Protein AF-A0A3N5ALW3-F1 (afdb_monomer_lite)

pLDDT: mean 81.04, std 18.36, range [31.98, 97.62]

Sequence (155 aa):
MLFDLDLAALKPEDWKKIADADYLKAGGACAEADAFAARNDATAQCEAAPPRFTVKVQSNRTVGDSVIPGTNSMHGTATATALVESRCHLGEVASPSPTPTASVGGGTPEPMPTATAASPVTFTCDKGGPIKFDPMKPGSLRELGRKLFSVRLVG

Secondary structure (DSSP, 8-state):
------GGG--HHHHHHHHTTTT--GGGHHHHHHHHHHTTTEEEEEEEETTEEEEEEEEEEE--TTTSTT-TT-EEEEEEEEEEEE-EEEEEEPP-PPP---------PPPP--------EEEEESSSS-EEE-TTS---HHHHHHHHEEEEEE-

Structure (mmCIF, N/CA/C/O backbone):
data_AF-A0A3N5ALW3-F1
#
_entry.id   AF-A0A3N5ALW3-F1
#
loop_
_atom_site.group_PDB
_atom_site.id
_atom_site.type_symbol
_atom_site.label_atom_id
_atom_site.label_alt_id
_atom_site.label_comp_id
_atom_site.label_asym_id
_atom_site.label_entity_id
_atom_site.label_seq_id
_atom_site.pdbx_PDB_ins_code
_atom_site.Cartn_x
_atom_site.Cartn_y
_atom_site.Cartn_z
_atom_site.occupancy
_atom_site.B_iso_or_equiv
_atom_site.auth_seq_id
_atom_site.auth_comp_id
_atom_site.auth_asym_id
_atom_site.auth_atom_id
_atom_site.pdbx_PDB_model_num
ATOM 1 N N . MET A 1 1 ? 3.323 -15.568 3.165 1.00 31.98 1 MET A N 1
ATOM 2 C CA . MET A 1 1 ? 4.149 -16.302 2.179 1.00 31.98 1 MET A CA 1
ATOM 3 C C . MET A 1 1 ? 3.865 -15.704 0.808 1.00 31.98 1 MET A C 1
ATOM 5 O O . MET A 1 1 ? 2.726 -15.762 0.366 1.00 31.98 1 MET A O 1
ATOM 9 N N . LEU A 1 2 ? 4.840 -15.019 0.203 1.00 43.66 2 LEU A N 1
ATOM 10 C CA . LEU A 1 2 ? 4.746 -14.501 -1.168 1.00 43.66 2 LEU A CA 1
ATOM 11 C C . LEU A 1 2 ? 4.821 -15.705 -2.113 1.00 43.66 2 LEU A C 1
ATOM 13 O O . LEU A 1 2 ? 5.905 -16.230 -2.337 1.00 43.66 2 LEU A O 1
ATOM 17 N N . PHE A 1 3 ? 3.667 -16.194 -2.563 1.00 48.84 3 PHE A N 1
ATOM 18 C CA . PHE A 1 3 ? 3.579 -17.307 -3.503 1.00 48.84 3 PHE A CA 1
ATOM 19 C C . PHE A 1 3 ? 4.280 -16.968 -4.825 1.00 48.84 3 PHE A C 1
ATOM 21 O O . PHE A 1 3 ? 3.959 -15.950 -5.442 1.00 48.84 3 PHE A O 1
ATOM 28 N N . ASP A 1 4 ? 5.209 -17.848 -5.207 1.00 54.81 4 ASP A N 1
ATOM 29 C CA . ASP A 1 4 ? 5.551 -18.260 -6.575 1.00 54.81 4 ASP A CA 1
ATOM 30 C C . ASP A 1 4 ? 5.549 -17.176 -7.654 1.00 54.81 4 ASP A C 1
ATOM 32 O O . ASP A 1 4 ? 4.919 -17.307 -8.704 1.00 54.81 4 ASP A O 1
ATOM 36 N N . LEU A 1 5 ? 6.284 -16.090 -7.426 1.00 69.75 5 LEU A N 1
ATOM 37 C CA . LEU A 1 5 ? 6.742 -15.294 -8.553 1.00 69.75 5 LEU A CA 1
ATOM 38 C C . LEU A 1 5 ? 8.072 -15.880 -9.017 1.00 69.75 5 LEU A C 1
ATOM 40 O O . LEU A 1 5 ? 9.112 -15.605 -8.420 1.00 69.75 5 LEU A O 1
ATOM 44 N N . ASP A 1 6 ? 8.027 -16.706 -10.062 1.00 81.06 6 ASP A N 1
ATOM 45 C CA . ASP A 1 6 ? 9.237 -17.124 -10.761 1.00 81.06 6 ASP A CA 1
ATOM 46 C C . ASP A 1 6 ? 9.791 -15.923 -11.532 1.00 81.06 6 ASP A C 1
ATOM 48 O O . ASP A 1 6 ? 9.432 -15.660 -12.679 1.00 81.06 6 ASP A O 1
ATOM 52 N N . LEU A 1 7 ? 10.652 -15.163 -10.853 1.00 84.12 7 LEU A N 1
ATOM 53 C CA . LEU A 1 7 ? 11.301 -13.972 -11.395 1.00 84.12 7 LEU A CA 1
ATOM 54 C C . LEU A 1 7 ? 12.067 -14.288 -12.679 1.00 84.12 7 LEU A C 1
ATOM 56 O O . LEU A 1 7 ? 12.157 -13.431 -13.555 1.00 84.12 7 LEU A O 1
ATOM 60 N N . ALA A 1 8 ? 12.599 -15.507 -12.802 1.00 83.81 8 ALA A N 1
ATOM 61 C CA . ALA A 1 8 ? 13.347 -15.915 -13.977 1.00 83.81 8 ALA A CA 1
ATOM 62 C C . ALA A 1 8 ? 12.436 -16.172 -15.192 1.00 83.81 8 ALA A C 1
ATOM 64 O O . ALA A 1 8 ? 12.876 -16.020 -16.330 1.00 83.81 8 ALA A O 1
ATOM 65 N N . ALA A 1 9 ? 11.164 -16.503 -14.970 1.00 85.19 9 ALA A N 1
ATOM 66 C CA . ALA A 1 9 ? 10.182 -16.709 -16.033 1.00 85.19 9 ALA A CA 1
ATOM 67 C C . ALA A 1 9 ? 9.413 -15.436 -16.434 1.00 85.19 9 ALA A C 1
ATOM 69 O O . ALA A 1 9 ? 8.626 -15.473 -17.384 1.00 85.19 9 ALA A O 1
ATOM 70 N N . LEU A 1 10 ? 9.612 -14.313 -15.733 1.00 85.50 10 LEU A N 1
ATOM 71 C CA . LEU A 1 10 ? 8.892 -13.070 -16.015 1.00 85.50 10 LEU A CA 1
ATOM 72 C C . LEU A 1 10 ? 9.289 -12.461 -17.361 1.00 85.50 10 LEU A C 1
ATOM 74 O O . LEU A 1 10 ? 10.469 -12.241 -17.650 1.00 85.50 10 LEU A O 1
ATOM 78 N N . LYS A 1 11 ? 8.274 -12.108 -18.154 1.00 85.88 11 LYS A N 1
ATOM 79 C CA . LYS A 1 11 ? 8.441 -11.405 -19.430 1.00 85.88 11 LYS A CA 1
ATOM 80 C C . LYS A 1 11 ? 8.611 -9.900 -19.209 1.00 85.88 11 LYS A C 1
ATOM 82 O O . LYS A 1 11 ? 8.230 -9.392 -18.150 1.00 85.88 11 LYS A O 1
ATOM 87 N N . PRO A 1 12 ? 9.126 -9.147 -20.200 1.00 85.81 12 PRO A N 1
ATOM 88 C CA . PRO A 1 12 ? 9.203 -7.686 -20.124 1.00 85.81 12 PRO A CA 1
ATOM 89 C C . PRO A 1 12 ? 7.875 -7.027 -19.717 1.00 85.81 12 PRO A C 1
ATOM 91 O O . PRO A 1 12 ? 7.866 -6.113 -18.894 1.00 85.81 12 PRO A O 1
ATOM 94 N N . GLU A 1 13 ? 6.742 -7.524 -20.221 1.00 85.88 13 GLU A N 1
ATOM 95 C CA . GLU A 1 13 ? 5.420 -7.005 -19.842 1.00 85.88 13 GLU A CA 1
ATOM 96 C C . GLU A 1 13 ? 5.096 -7.201 -18.351 1.00 85.88 13 GLU A C 1
ATOM 98 O O . GLU A 1 13 ? 4.440 -6.355 -17.742 1.00 85.88 13 GLU A O 1
ATOM 103 N N . ASP A 1 14 ? 5.556 -8.294 -17.744 1.00 87.56 14 ASP A N 1
ATOM 104 C CA . ASP A 1 14 ? 5.329 -8.564 -16.324 1.00 87.56 14 ASP A CA 1
ATOM 105 C C . ASP A 1 14 ? 6.221 -7.680 -15.450 1.00 87.56 14 ASP A C 1
ATOM 107 O O . ASP A 1 14 ? 5.760 -7.124 -14.452 1.00 87.56 14 ASP A O 1
ATOM 111 N N . TRP A 1 15 ? 7.468 -7.451 -15.874 1.00 88.38 15 TRP A N 1
ATOM 112 C CA . TRP A 1 15 ? 8.357 -6.476 -15.240 1.00 88.38 15 TRP A CA 1
ATOM 113 C C . TRP A 1 15 ? 7.790 -5.060 -15.274 1.00 88.38 15 TRP A C 1
ATOM 115 O O . TRP A 1 15 ? 7.915 -4.325 -14.291 1.00 88.38 15 TRP A O 1
ATOM 125 N N . LYS A 1 16 ? 7.123 -4.693 -16.373 1.00 89.00 16 LYS A N 1
ATOM 126 C CA . LYS A 1 16 ? 6.427 -3.412 -16.485 1.00 89.00 16 LYS A CA 1
ATOM 127 C C . LYS A 1 16 ? 5.291 -3.305 -15.467 1.00 89.00 16 LYS A C 1
ATOM 129 O O . LYS A 1 16 ? 5.264 -2.337 -14.717 1.00 89.00 16 LYS A O 1
ATOM 134 N N . LYS A 1 17 ? 4.426 -4.320 -15.368 1.00 88.31 17 LYS A N 1
ATOM 135 C CA . LYS A 1 17 ? 3.342 -4.351 -14.363 1.00 88.31 17 LYS A CA 1
ATOM 136 C C . LYS A 1 17 ? 3.869 -4.264 -12.932 1.00 88.31 17 LYS A C 1
ATOM 138 O O . LYS A 1 17 ? 3.230 -3.663 -12.076 1.00 88.31 17 LYS A O 1
ATOM 143 N N . ILE A 1 18 ? 5.026 -4.865 -12.652 1.00 87.88 18 ILE A N 1
ATOM 144 C CA . ILE A 1 18 ? 5.672 -4.729 -11.343 1.00 87.88 18 ILE A CA 1
ATOM 145 C C . ILE A 1 18 ? 6.103 -3.280 -11.126 1.00 87.88 18 ILE A C 1
ATOM 147 O O . ILE A 1 18 ? 5.738 -2.709 -10.105 1.00 87.88 18 ILE A O 1
ATOM 151 N N . ALA A 1 19 ? 6.836 -2.675 -12.065 1.00 90.00 19 ALA A N 1
ATOM 152 C CA . ALA A 1 19 ? 7.291 -1.288 -11.942 1.00 90.00 19 ALA A CA 1
ATOM 153 C C . ALA A 1 19 ? 6.123 -0.307 -11.732 1.00 90.00 19 ALA A C 1
ATOM 155 O O . ALA A 1 19 ? 6.204 0.565 -10.868 1.00 90.00 19 ALA A O 1
ATOM 156 N N . ASP A 1 20 ? 5.018 -0.526 -12.447 1.00 87.69 20 ASP A N 1
ATOM 157 C CA . ASP A 1 20 ? 3.812 0.306 -12.405 1.00 87.69 20 ASP A CA 1
ATOM 158 C C . ASP A 1 20 ? 2.912 0.014 -11.178 1.00 87.69 20 ASP A C 1
ATOM 160 O O . ASP A 1 20 ? 1.866 0.631 -11.013 1.00 87.69 20 ASP A O 1
ATOM 164 N N . ALA A 1 21 ? 3.324 -0.894 -10.281 1.00 84.56 21 ALA A N 1
ATOM 165 C CA . ALA A 1 21 ? 2.575 -1.341 -9.098 1.00 84.56 21 ALA A CA 1
ATOM 166 C C . ALA A 1 21 ? 1.256 -2.100 -9.384 1.00 84.56 21 ALA A C 1
ATOM 168 O O . ALA A 1 21 ? 0.522 -2.440 -8.452 1.00 84.56 21 ALA A O 1
ATOM 169 N N . ASP A 1 22 ? 1.002 -2.482 -10.635 1.00 82.94 22 ASP A N 1
ATOM 170 C CA . ASP A 1 22 ? -0.184 -3.238 -11.074 1.00 82.94 22 ASP A CA 1
ATOM 171 C C . ASP A 1 22 ? -0.205 -4.695 -10.576 1.00 82.94 22 ASP A C 1
ATOM 173 O O . ASP A 1 22 ? -1.212 -5.396 -10.685 1.00 82.94 22 ASP A O 1
ATOM 177 N N . TYR A 1 23 ? 0.904 -5.177 -10.009 1.00 77.44 23 TYR A N 1
ATOM 178 C CA . TYR A 1 23 ? 0.999 -6.514 -9.414 1.00 77.44 23 TYR A CA 1
ATOM 179 C C . TYR A 1 23 ? 0.648 -6.553 -7.916 1.00 77.44 23 TYR A C 1
ATOM 181 O O . TYR A 1 23 ? 0.704 -7.619 -7.292 1.00 77.44 23 TYR A O 1
ATOM 189 N N . LEU A 1 24 ? 0.307 -5.412 -7.303 1.00 75.62 24 LEU A N 1
ATOM 190 C CA . LEU A 1 24 ? -0.064 -5.362 -5.889 1.00 75.62 24 LEU A CA 1
ATOM 191 C C . LEU A 1 24 ? -1.358 -6.147 -5.648 1.00 75.62 24 LEU A C 1
ATOM 193 O O . LEU A 1 24 ? -2.442 -5.767 -6.081 1.00 75.62 24 LEU A O 1
ATOM 197 N N . LYS A 1 25 ? -1.244 -7.248 -4.906 1.00 73.62 25 LYS A N 1
ATOM 198 C CA . LYS A 1 25 ? -2.387 -8.068 -4.497 1.00 73.62 25 LYS A CA 1
ATOM 199 C C . LYS A 1 25 ? -2.807 -7.717 -3.075 1.00 73.62 25 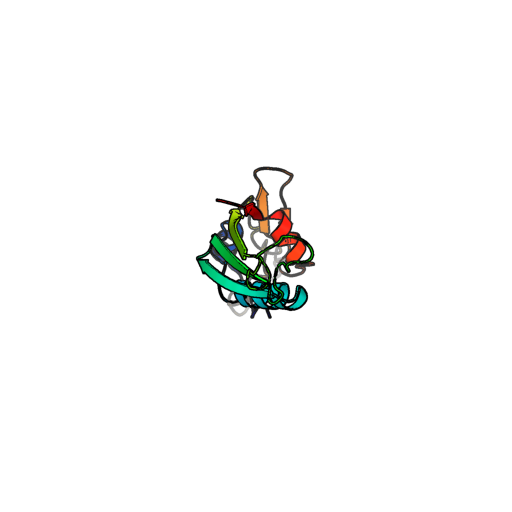LYS A C 1
ATOM 201 O O . LYS A 1 25 ? -1.970 -7.539 -2.194 1.00 73.62 25 LYS A O 1
ATOM 206 N N . ALA A 1 26 ? -4.115 -7.725 -2.834 1.00 69.38 26 ALA A N 1
ATOM 207 C CA . ALA A 1 26 ? -4.695 -7.499 -1.511 1.00 69.38 26 ALA A CA 1
ATOM 208 C C . ALA A 1 26 ? -4.296 -8.570 -0.469 1.00 69.38 26 ALA A C 1
ATOM 210 O O . ALA A 1 26 ? -4.223 -8.281 0.723 1.00 69.38 26 ALA A O 1
ATOM 211 N N . GLY A 1 27 ? -4.013 -9.802 -0.913 1.00 69.62 27 GLY A N 1
ATOM 212 C CA . GLY A 1 27 ? -4.093 -11.003 -0.072 1.00 69.62 27 GLY A CA 1
ATOM 213 C C . GLY A 1 27 ? -3.152 -11.092 1.137 1.00 69.62 27 GLY A C 1
ATOM 214 O O . GLY A 1 27 ? -3.461 -11.828 2.066 1.00 69.62 27 GLY A O 1
ATOM 215 N N . GLY A 1 28 ? -2.026 -10.370 1.160 1.00 81.38 28 GLY A N 1
ATOM 216 C CA . GLY A 1 28 ? -1.092 -10.388 2.298 1.00 81.38 28 GLY A CA 1
ATOM 217 C C . GLY A 1 28 ? -1.192 -9.180 3.231 1.00 81.38 28 GLY A C 1
ATOM 218 O O . GLY A 1 28 ? -0.818 -9.272 4.395 1.00 81.38 28 GLY A O 1
ATOM 219 N N . ALA A 1 29 ? -1.689 -8.044 2.737 1.00 87.38 29 ALA A N 1
ATOM 220 C CA . ALA A 1 29 ? -1.577 -6.771 3.446 1.00 87.38 29 ALA A CA 1
ATOM 221 C C . ALA A 1 29 ? -2.434 -6.733 4.720 1.00 87.38 29 ALA A C 1
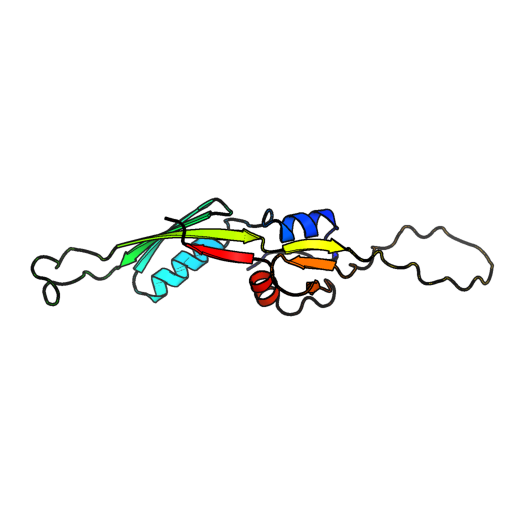ATOM 223 O O . ALA A 1 29 ? -1.963 -6.293 5.766 1.00 87.38 29 ALA A O 1
ATOM 224 N N . CYS A 1 30 ? -3.668 -7.238 4.648 1.00 92.31 30 CYS A N 1
ATOM 225 C CA . CYS A 1 30 ? -4.575 -7.214 5.793 1.00 92.31 30 CYS A CA 1
ATOM 226 C C . CYS A 1 30 ? -4.156 -8.171 6.909 1.00 92.31 30 CYS A C 1
ATOM 228 O O . CYS A 1 30 ? -4.168 -7.777 8.067 1.00 92.31 30 CYS A O 1
ATOM 230 N N . ALA A 1 31 ? -3.666 -9.366 6.570 1.00 92.38 31 ALA A N 1
ATOM 231 C CA . ALA A 1 31 ? -3.145 -10.293 7.573 1.00 92.38 31 ALA A CA 1
ATOM 232 C C . ALA A 1 31 ? -1.952 -9.697 8.347 1.00 92.38 31 ALA A C 1
ATOM 234 O O . ALA A 1 31 ? -1.849 -9.865 9.560 1.00 92.38 31 ALA A O 1
ATOM 235 N N . GLU A 1 32 ? -1.066 -8.961 7.666 1.00 92.44 32 GLU A N 1
ATOM 236 C CA . GLU A 1 32 ? 0.039 -8.255 8.326 1.00 92.44 32 GLU A CA 1
ATOM 237 C C . GLU A 1 32 ? -0.449 -7.083 9.191 1.00 92.44 32 GLU A C 1
ATOM 239 O O . GLU A 1 32 ? 0.108 -6.845 10.266 1.00 92.44 32 GLU A O 1
ATOM 244 N N . ALA A 1 33 ? -1.497 -6.368 8.764 1.00 94.25 33 ALA A N 1
ATOM 245 C CA . ALA A 1 33 ? -2.124 -5.317 9.567 1.00 94.25 33 ALA A CA 1
ATOM 246 C C . ALA A 1 33 ? -2.743 -5.887 10.854 1.00 94.25 33 ALA A C 1
ATOM 248 O O . ALA A 1 33 ? -2.504 -5.344 11.935 1.00 94.25 33 ALA A O 1
ATOM 249 N N . ASP A 1 34 ? -3.449 -7.013 10.753 1.00 94.81 34 ASP A N 1
ATOM 250 C CA . ASP A 1 34 ? -4.037 -7.719 11.894 1.00 94.81 34 ASP A CA 1
ATOM 251 C C . ASP A 1 34 ? -2.952 -8.214 12.857 1.00 94.81 34 ASP A C 1
ATOM 253 O O . ASP A 1 34 ? -3.010 -7.951 14.060 1.00 94.81 34 ASP A O 1
ATOM 257 N N . ALA A 1 35 ? -1.902 -8.856 12.332 1.00 96.19 35 ALA A N 1
ATOM 258 C CA . ALA A 1 35 ? -0.769 -9.313 13.133 1.00 96.19 35 ALA A CA 1
ATOM 259 C C . ALA A 1 35 ? -0.040 -8.145 13.819 1.00 96.19 35 ALA A C 1
ATOM 261 O O . ALA A 1 35 ? 0.403 -8.261 14.966 1.00 96.19 35 ALA A O 1
ATOM 262 N N . PHE A 1 36 ? 0.092 -7.001 13.140 1.00 95.81 36 PHE A N 1
ATOM 263 C CA . PHE A 1 36 ? 0.680 -5.804 13.729 1.00 95.81 36 PHE A CA 1
ATOM 264 C C . PHE A 1 36 ? -0.210 -5.204 14.825 1.00 95.81 36 PHE A C 1
ATOM 266 O O . PHE A 1 36 ? 0.316 -4.856 15.883 1.00 95.81 36 PHE A O 1
ATOM 273 N N . ALA A 1 37 ? -1.527 -5.125 14.627 1.00 97.12 37 ALA A N 1
ATOM 274 C CA . ALA A 1 37 ? -2.459 -4.640 15.646 1.00 97.12 37 ALA A CA 1
ATOM 275 C C . ALA A 1 37 ? -2.475 -5.545 16.886 1.00 97.12 37 ALA A C 1
ATOM 277 O O . ALA A 1 37 ? -2.365 -5.043 18.005 1.00 97.12 37 ALA A O 1
ATOM 278 N N . ALA A 1 38 ? -2.475 -6.867 16.696 1.00 97.06 38 ALA A N 1
ATOM 279 C CA . ALA A 1 38 ? -2.434 -7.832 17.793 1.00 97.06 38 ALA A CA 1
ATOM 280 C C . ALA A 1 38 ? -1.196 -7.649 18.692 1.00 97.06 38 ALA A C 1
ATOM 282 O O . ALA A 1 38 ? -1.307 -7.687 19.917 1.00 97.06 38 ALA A O 1
ATOM 283 N N . ARG A 1 39 ? -0.021 -7.356 18.109 1.00 97.56 39 ARG A N 1
ATOM 284 C CA . ARG A 1 39 ? 1.205 -7.041 18.878 1.00 97.56 39 ARG A CA 1
ATOM 285 C C . ARG A 1 39 ? 1.090 -5.778 19.738 1.00 97.56 39 ARG A C 1
ATOM 287 O O . ARG A 1 39 ? 1.889 -5.606 20.653 1.00 97.56 39 ARG A O 1
ATOM 294 N N . ASN A 1 40 ? 0.129 -4.908 19.444 1.00 96.25 40 ASN A N 1
ATOM 295 C CA . ASN A 1 40 ? -0.124 -3.663 20.166 1.00 96.25 40 ASN A CA 1
ATOM 296 C C . ASN A 1 40 ? -1.367 -3.746 21.070 1.00 96.25 40 ASN A C 1
ATOM 298 O O . ASN A 1 40 ? -1.853 -2.708 21.515 1.00 96.25 40 ASN A O 1
ATOM 302 N N . ASP A 1 41 ? -1.875 -4.954 21.350 1.00 96.50 41 ASP A N 1
ATOM 303 C CA . ASP A 1 41 ? -3.112 -5.163 22.114 1.00 96.50 41 ASP A CA 1
ATOM 304 C C . ASP A 1 41 ? -4.295 -4.373 21.523 1.00 96.50 41 ASP A C 1
ATOM 306 O O . ASP A 1 41 ? -5.019 -3.628 22.190 1.00 96.50 41 ASP A O 1
ATOM 310 N N . ALA A 1 42 ? -4.438 -4.501 20.208 1.00 97.62 42 ALA A N 1
ATOM 311 C CA . ALA A 1 42 ? -5.454 -3.844 19.414 1.00 97.62 42 ALA A CA 1
ATOM 312 C C . ALA A 1 42 ? -6.034 -4.811 18.378 1.00 97.62 42 ALA A C 1
ATOM 314 O O . ALA A 1 42 ? -5.436 -5.837 18.046 1.00 97.62 42 ALA A O 1
ATOM 315 N N . THR A 1 43 ? -7.189 -4.442 17.837 1.00 97.50 43 THR A N 1
ATOM 316 C CA . THR A 1 43 ? -7.828 -5.119 16.707 1.00 97.50 43 THR A CA 1
ATOM 317 C C . THR A 1 43 ? -7.805 -4.195 15.492 1.00 97.50 43 THR A C 1
ATOM 319 O O . THR A 1 43 ? -7.990 -2.982 15.634 1.00 97.50 43 THR A O 1
ATOM 322 N N . ALA A 1 44 ? -7.576 -4.751 14.301 1.00 96.94 44 ALA A N 1
ATOM 323 C CA . ALA A 1 44 ? -7.631 -4.015 13.045 1.00 96.94 44 ALA A CA 1
ATOM 324 C C . ALA A 1 44 ? -8.827 -4.445 12.189 1.00 96.94 44 ALA A C 1
ATOM 326 O O . ALA A 1 44 ? -9.278 -5.586 12.219 1.00 96.94 44 ALA A O 1
ATOM 327 N N . GLN A 1 45 ? -9.339 -3.489 11.424 1.00 96.00 45 GLN A N 1
ATOM 328 C CA . GLN A 1 45 ? -10.166 -3.706 10.248 1.00 96.00 45 GLN A CA 1
ATOM 329 C C . GLN A 1 45 ? -9.368 -3.180 9.063 1.00 96.00 45 GLN A C 1
ATOM 331 O O . GLN A 1 45 ? -8.903 -2.036 9.088 1.00 96.00 45 GLN A O 1
ATOM 336 N N . CYS A 1 46 ? -9.187 -4.014 8.047 1.00 95.12 46 CYS A N 1
ATOM 337 C CA . CYS A 1 46 ? -8.393 -3.677 6.879 1.00 95.12 46 CYS A CA 1
ATOM 338 C C . CYS A 1 46 ? -9.229 -3.773 5.609 1.00 95.12 46 CYS A C 1
ATOM 340 O O . CYS A 1 46 ? -9.886 -4.780 5.349 1.00 95.12 46 CYS A O 1
ATOM 342 N N . GLU A 1 47 ? -9.145 -2.722 4.804 1.00 94.19 47 GLU A N 1
ATOM 343 C CA . GLU A 1 47 ? -9.654 -2.673 3.446 1.00 94.19 47 GLU A CA 1
ATOM 344 C C . GLU A 1 47 ? -8.465 -2.520 2.495 1.00 94.19 47 GLU A C 1
ATOM 346 O O . GLU A 1 47 ? -7.772 -1.499 2.477 1.00 94.19 47 GLU A O 1
ATOM 351 N N . ALA A 1 48 ? -8.203 -3.565 1.714 1.00 92.12 48 ALA A N 1
ATOM 352 C CA . ALA A 1 48 ? -7.164 -3.566 0.698 1.00 92.12 48 ALA A CA 1
ATOM 353 C C . ALA A 1 48 ? -7.797 -3.363 -0.682 1.00 92.12 48 ALA A C 1
ATOM 355 O O . ALA A 1 48 ? -8.360 -4.294 -1.258 1.00 92.12 48 ALA A O 1
ATOM 356 N N . ALA A 1 49 ? -7.644 -2.156 -1.221 1.00 91.12 49 ALA A N 1
ATOM 357 C CA . ALA A 1 49 ? -8.063 -1.770 -2.563 1.00 91.12 49 ALA A CA 1
ATOM 358 C C . ALA A 1 49 ? -6.849 -1.196 -3.318 1.00 91.12 49 ALA A C 1
ATOM 360 O O . ALA A 1 49 ? -6.733 0.028 -3.448 1.00 91.12 49 ALA A O 1
ATOM 361 N N . PRO A 1 50 ? -5.896 -2.052 -3.756 1.00 88.94 50 PRO A N 1
ATOM 362 C CA . PRO A 1 50 ? -4.643 -1.603 -4.349 1.00 88.94 50 PRO A CA 1
ATOM 363 C C . PRO A 1 50 ? -4.849 -0.528 -5.432 1.00 88.94 50 PRO A C 1
ATOM 365 O O . PRO A 1 50 ? -5.760 -0.661 -6.249 1.00 88.94 50 PRO A O 1
ATOM 368 N N . PRO A 1 51 ? -4.027 0.538 -5.440 1.00 91.38 51 PRO A N 1
ATOM 369 C CA . PRO A 1 51 ? -2.834 0.738 -4.609 1.00 91.38 51 PRO A CA 1
ATOM 370 C C . PRO A 1 51 ? -3.104 1.351 -3.218 1.00 91.38 51 PRO A C 1
ATOM 372 O O . PRO A 1 51 ? -2.161 1.769 -2.538 1.00 91.38 51 PRO A O 1
ATOM 375 N N . ARG A 1 52 ? -4.370 1.439 -2.785 1.00 93.12 52 ARG A N 1
ATOM 376 C CA . ARG A 1 52 ? -4.774 1.995 -1.487 1.00 93.12 52 ARG A CA 1
ATOM 377 C C . ARG A 1 52 ? -5.044 0.900 -0.459 1.00 93.12 52 ARG A C 1
ATOM 379 O O . ARG A 1 52 ? -5.655 -0.125 -0.748 1.00 93.12 52 ARG A O 1
ATOM 386 N N . PHE A 1 53 ? -4.611 1.148 0.767 1.00 93.88 53 PHE A N 1
ATOM 387 C CA . PHE A 1 53 ? -4.818 0.244 1.890 1.00 93.88 53 PHE A CA 1
ATOM 388 C C . PHE A 1 53 ? -5.272 1.061 3.088 1.00 93.88 53 PHE A C 1
ATOM 390 O O . PHE A 1 53 ? -4.505 1.875 3.608 1.00 93.88 53 PHE A O 1
ATOM 397 N N . THR A 1 54 ? -6.515 0.868 3.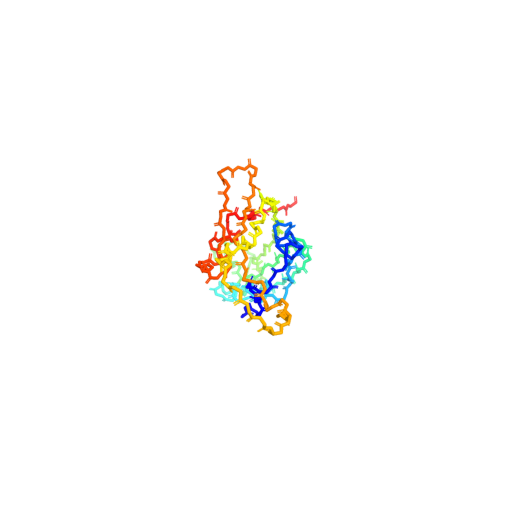506 1.00 95.81 54 THR A N 1
ATOM 398 C CA . THR A 1 54 ? -7.099 1.570 4.645 1.00 95.81 54 THR A CA 1
ATOM 399 C C . THR A 1 54 ? -7.140 0.633 5.835 1.00 95.81 54 THR A C 1
ATOM 401 O O . THR A 1 54 ? -7.671 -0.472 5.754 1.00 95.81 54 THR A O 1
ATOM 404 N N . VAL A 1 55 ? -6.568 1.075 6.951 1.00 96.50 55 VAL A N 1
ATOM 405 C CA . VAL A 1 55 ? -6.585 0.331 8.208 1.00 96.50 55 VAL A CA 1
ATOM 406 C C . VAL A 1 55 ? -7.236 1.195 9.270 1.00 96.50 55 VAL A C 1
ATOM 408 O O . VAL A 1 55 ? -6.812 2.327 9.518 1.00 96.50 55 VAL A O 1
ATOM 411 N N . LYS A 1 56 ? -8.254 0.636 9.917 1.00 97.31 56 LYS A N 1
ATOM 412 C CA . LYS A 1 56 ? -8.845 1.166 11.139 1.00 97.31 56 LYS A CA 1
ATOM 413 C C . LYS A 1 56 ? -8.412 0.284 12.299 1.00 97.31 56 LYS A C 1
ATOM 415 O O . LYS A 1 56 ? -8.643 -0.918 12.279 1.00 97.31 56 LYS A O 1
ATOM 420 N N . VAL A 1 57 ? -7.790 0.880 13.306 1.00 97.25 57 VAL A N 1
ATOM 421 C CA . VAL A 1 57 ? -7.318 0.190 14.509 1.00 97.25 57 VAL A CA 1
ATOM 422 C C . VAL A 1 57 ? -8.141 0.646 15.704 1.00 97.25 57 VAL A C 1
ATOM 424 O O . VAL A 1 57 ? -8.461 1.832 15.819 1.00 97.25 57 VAL A O 1
ATOM 427 N N . GLN A 1 58 ? -8.451 -0.287 16.599 1.00 97.44 58 GLN A N 1
ATOM 428 C CA . GLN A 1 58 ? -9.073 -0.024 17.889 1.00 97.44 58 GLN A CA 1
ATOM 429 C C . GLN A 1 58 ? -8.281 -0.713 19.002 1.00 97.44 58 GLN A C 1
ATOM 431 O O . GLN A 1 58 ? -8.002 -1.907 18.906 1.00 97.44 58 GLN A O 1
ATOM 436 N N . SER A 1 59 ? -7.928 0.021 20.060 1.00 96.81 59 SER A N 1
ATOM 437 C CA . SER A 1 59 ? -7.263 -0.563 21.230 1.00 96.81 59 SER A CA 1
ATOM 438 C C . SER A 1 59 ? -8.204 -1.510 21.974 1.00 96.81 59 SER A C 1
ATOM 440 O O . SER A 1 59 ? -9.373 -1.186 22.186 1.00 96.81 59 SER A O 1
ATOM 442 N N . ASN A 1 60 ? -7.700 -2.654 22.436 1.00 94.56 60 ASN A N 1
ATOM 443 C CA . ASN A 1 60 ? -8.490 -3.565 23.270 1.00 94.56 60 ASN A CA 1
ATOM 444 C C . ASN A 1 60 ? -8.625 -3.029 24.700 1.00 94.56 60 ASN A C 1
ATOM 446 O O . ASN A 1 60 ? -9.637 -3.251 25.356 1.00 94.56 60 ASN A O 1
ATOM 450 N N . ARG A 1 61 ? -7.629 -2.271 25.171 1.00 91.06 61 ARG A N 1
ATOM 451 C CA . ARG A 1 61 ? -7.704 -1.518 26.427 1.00 91.06 61 ARG A CA 1
ATOM 452 C C . ARG A 1 61 ? -8.461 -0.206 26.259 1.00 91.06 61 ARG A C 1
ATOM 454 O O . ARG A 1 61 ? -8.415 0.426 25.200 1.00 91.06 61 ARG A O 1
ATOM 461 N N . THR A 1 62 ? -9.130 0.200 27.331 1.00 90.75 62 THR A N 1
ATOM 462 C CA . THR A 1 62 ? -9.792 1.499 27.451 1.00 90.75 62 THR A CA 1
ATOM 463 C C . THR A 1 62 ? -8.767 2.593 27.737 1.00 90.75 62 THR A C 1
ATOM 465 O O . THR A 1 62 ? -7.713 2.318 28.309 1.00 90.75 62 THR A O 1
ATOM 468 N N . VAL A 1 63 ? -9.089 3.840 27.395 1.00 87.06 63 VAL A N 1
ATOM 469 C CA . VAL A 1 63 ? -8.262 5.016 27.721 1.00 87.06 63 VAL A CA 1
ATOM 470 C C . VAL A 1 63 ? -8.088 5.151 29.242 1.00 87.06 63 VAL A C 1
ATOM 472 O O . VAL A 1 63 ? -6.983 5.419 29.709 1.00 87.06 63 VAL A O 1
ATOM 475 N N . GLY A 1 64 ? -9.152 4.851 29.997 1.00 81.06 64 GLY A N 1
ATOM 476 C CA . GLY A 1 64 ? -9.146 4.739 31.457 1.00 81.06 64 GLY A CA 1
ATOM 477 C C . GLY A 1 64 ? -9.356 6.070 32.187 1.00 81.06 64 GLY A C 1
ATOM 478 O O . GLY A 1 64 ? -8.761 7.089 31.832 1.00 81.06 64 GLY A O 1
ATOM 479 N N . ASP A 1 65 ? -10.153 6.050 33.267 1.00 75.12 65 ASP A N 1
ATOM 480 C CA . ASP A 1 65 ? -10.439 7.244 34.090 1.00 75.12 65 ASP A CA 1
ATOM 481 C C . ASP A 1 65 ? -9.194 7.911 34.631 1.00 75.12 65 ASP A C 1
ATOM 483 O O . ASP A 1 65 ? -9.161 9.125 34.816 1.00 75.12 65 ASP A O 1
ATOM 487 N N . SER A 1 66 ? -8.197 7.091 34.963 1.00 75.25 66 SER A N 1
ATOM 488 C CA . SER A 1 66 ? -6.993 7.549 35.640 1.00 75.25 66 SER A CA 1
ATOM 489 C C . SER A 1 66 ? -6.203 8.539 34.790 1.00 75.25 66 SER A C 1
ATOM 491 O O . SER A 1 66 ? -5.407 9.295 35.338 1.00 75.25 66 SER A O 1
ATOM 493 N N . VAL A 1 67 ? -6.400 8.520 33.467 1.00 77.38 67 VAL A N 1
ATOM 494 C CA . VAL A 1 67 ? -5.804 9.488 32.543 1.00 77.38 67 VAL A CA 1
ATOM 495 C C . VAL A 1 67 ? -6.817 10.573 32.188 1.00 77.38 67 VAL A C 1
ATOM 497 O O . VAL A 1 67 ? -6.474 11.750 32.257 1.00 77.38 67 VAL A O 1
ATOM 500 N N . ILE A 1 68 ? -8.056 10.199 31.836 1.00 77.44 68 ILE A N 1
ATOM 501 C CA . ILE A 1 68 ? -9.119 11.145 31.471 1.00 77.44 68 ILE A CA 1
ATOM 502 C C . ILE A 1 68 ? -10.433 10.750 32.166 1.00 77.44 68 ILE A C 1
ATOM 504 O O . ILE A 1 68 ? -10.990 9.698 31.833 1.00 77.44 68 ILE A O 1
ATOM 508 N N . PRO A 1 69 ? -10.982 11.598 33.056 1.00 82.69 69 PRO A N 1
ATOM 509 C CA . PRO A 1 69 ? -12.265 11.344 33.701 1.00 82.69 69 PRO A CA 1
ATOM 510 C C . PRO A 1 69 ? -13.396 11.080 32.691 1.00 82.69 69 PRO A C 1
ATOM 512 O O . PRO A 1 69 ? -13.547 11.804 31.707 1.00 82.69 69 PRO A O 1
ATOM 515 N N . GLY A 1 70 ? -14.203 10.051 32.938 1.00 84.81 70 GLY A N 1
ATOM 516 C CA . GLY A 1 70 ? -15.309 9.603 32.093 1.00 84.81 70 GLY A CA 1
ATOM 517 C C . GLY A 1 70 ? -14.929 8.637 30.963 1.00 84.81 70 GLY A C 1
ATOM 518 O O . GLY A 1 70 ? -15.805 8.269 30.183 1.00 84.81 70 GLY A O 1
ATOM 519 N N . THR A 1 71 ? -13.669 8.195 30.850 1.00 86.56 71 THR A N 1
ATOM 520 C CA . THR A 1 71 ? -13.196 7.394 29.691 1.00 86.56 71 THR A CA 1
ATOM 521 C C . THR A 1 71 ? -12.974 5.906 29.975 1.00 86.56 71 THR A C 1
ATOM 523 O O . THR A 1 71 ? -12.397 5.180 29.163 1.00 86.56 71 THR A O 1
ATOM 526 N N . ASN A 1 72 ? -13.496 5.415 31.100 1.00 83.31 72 ASN A N 1
ATOM 527 C CA . ASN A 1 72 ? -13.408 4.009 31.523 1.00 83.31 72 ASN A CA 1
ATOM 528 C C . ASN A 1 72 ? -13.963 2.987 30.531 1.00 83.31 72 ASN A C 1
ATOM 530 O O . ASN A 1 72 ? -13.635 1.814 30.633 1.00 83.31 72 ASN A O 1
ATOM 534 N N . SER A 1 73 ? -14.828 3.410 29.613 1.00 86.81 73 SER A N 1
ATOM 535 C CA . SER A 1 73 ? -15.430 2.568 28.576 1.00 86.81 73 SER A CA 1
ATOM 536 C C . SER A 1 73 ? -15.020 2.981 27.161 1.00 86.81 73 SER A C 1
ATOM 538 O O . SER A 1 73 ? -15.481 2.390 26.185 1.00 86.81 73 SER A O 1
ATOM 540 N N . MET A 1 74 ? -14.173 4.006 27.022 1.00 90.75 74 MET A N 1
ATOM 541 C CA . MET A 1 74 ? -13.761 4.524 25.721 1.00 90.75 74 MET A CA 1
ATOM 542 C C . MET A 1 74 ? -12.493 3.824 25.251 1.00 90.75 74 MET A C 1
ATOM 544 O O . MET A 1 74 ? -11.530 3.702 26.004 1.00 90.75 74 MET A O 1
ATOM 548 N N . HIS A 1 75 ? -12.474 3.411 23.987 1.00 93.75 75 HIS A N 1
ATOM 549 C CA . HIS A 1 75 ? -11.310 2.813 23.338 1.00 93.75 75 HIS A CA 1
ATOM 550 C C . HIS A 1 75 ? -10.664 3.809 22.377 1.00 93.75 75 HIS A C 1
ATOM 552 O O . HIS A 1 75 ? -11.352 4.596 21.721 1.00 93.75 75 HIS A O 1
ATOM 558 N N . GLY A 1 76 ? -9.337 3.757 22.270 1.00 93.19 76 GLY A N 1
ATOM 559 C CA . GLY A 1 76 ? -8.606 4.528 21.276 1.00 93.19 76 GLY A CA 1
ATOM 560 C C . GLY A 1 76 ? -8.891 3.978 19.884 1.00 93.19 76 GLY A C 1
ATOM 561 O O . GLY A 1 76 ? -8.838 2.767 19.674 1.00 93.19 76 GLY A O 1
ATOM 562 N N . THR A 1 77 ? -9.183 4.861 18.931 1.00 95.56 77 THR A N 1
ATOM 563 C CA . THR A 1 77 ? -9.353 4.486 17.524 1.00 95.56 77 THR A CA 1
ATOM 564 C C . THR A 1 77 ? -8.495 5.366 16.630 1.00 95.56 77 THR A C 1
ATOM 566 O O . THR A 1 77 ? -8.303 6.549 16.905 1.00 95.56 77 THR A O 1
ATOM 569 N N . ALA A 1 78 ? -7.967 4.784 15.559 1.00 95.62 78 ALA A N 1
ATOM 570 C CA . ALA A 1 78 ? -7.224 5.505 14.534 1.00 95.62 78 ALA A CA 1
ATOM 571 C C . ALA A 1 78 ? -7.538 4.903 13.167 1.00 95.62 78 ALA A C 1
ATOM 573 O O . ALA A 1 78 ? -7.679 3.689 13.040 1.00 95.62 78 ALA A O 1
ATOM 574 N N . THR A 1 79 ? -7.652 5.748 12.147 1.00 96.69 79 THR A N 1
ATOM 575 C CA . THR A 1 79 ? -7.821 5.311 10.757 1.00 96.69 79 THR A CA 1
ATOM 576 C C . THR A 1 79 ? -6.749 5.966 9.908 1.00 96.69 79 THR A C 1
ATOM 578 O O . THR A 1 79 ? -6.513 7.167 10.033 1.00 96.69 79 THR A O 1
ATOM 581 N N . ALA A 1 80 ? -6.099 5.183 9.056 1.00 96.19 80 ALA A N 1
ATOM 582 C CA . ALA A 1 80 ? -5.103 5.677 8.120 1.00 96.19 80 ALA A CA 1
ATOM 583 C C . ALA A 1 80 ? -5.262 4.972 6.775 1.00 96.19 80 ALA A C 1
ATOM 585 O O . ALA A 1 80 ? -5.517 3.768 6.731 1.00 96.19 80 ALA A O 1
ATOM 586 N N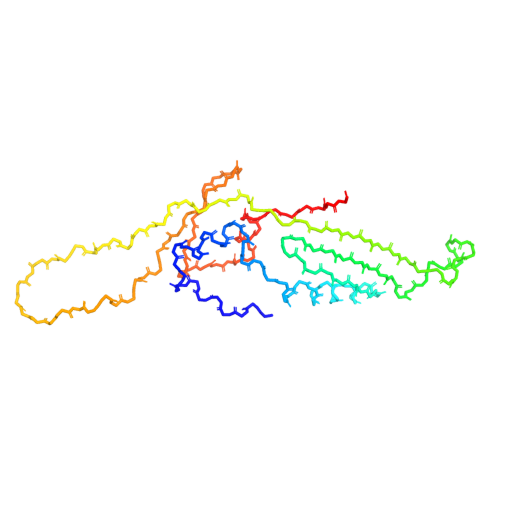 . THR A 1 81 ? -5.074 5.715 5.685 1.00 96.75 81 THR A N 1
ATOM 587 C CA . THR A 1 81 ? -5.000 5.138 4.342 1.00 96.75 81 THR A CA 1
ATOM 588 C C . THR A 1 81 ? -3.599 5.325 3.792 1.00 96.75 81 THR A C 1
ATOM 590 O O . THR A 1 81 ? -3.104 6.446 3.693 1.00 96.75 81 THR A O 1
ATOM 593 N N . ALA A 1 82 ? -2.948 4.224 3.439 1.00 95.25 82 ALA A N 1
ATOM 594 C CA . ALA A 1 82 ? -1.682 4.230 2.729 1.00 95.25 82 ALA A CA 1
ATOM 595 C C . ALA A 1 82 ? -1.943 4.165 1.222 1.00 95.25 82 ALA A C 1
ATOM 597 O O . ALA A 1 82 ? -2.741 3.347 0.765 1.00 95.25 82 ALA A O 1
ATOM 598 N N . LEU A 1 83 ? -1.253 5.006 0.457 1.00 94.75 83 LEU A N 1
ATOM 599 C CA . LEU A 1 83 ? -1.170 4.913 -0.996 1.00 94.75 83 LEU A CA 1
ATOM 600 C C . LEU A 1 83 ? 0.242 4.463 -1.373 1.00 94.75 83 LEU A C 1
ATOM 602 O O . LEU A 1 83 ? 1.224 5.085 -0.954 1.00 94.75 83 LEU A O 1
ATOM 606 N N . VAL A 1 84 ? 0.326 3.384 -2.148 1.00 93.12 84 VAL A N 1
ATOM 607 C CA . VAL A 1 84 ? 1.577 2.916 -2.752 1.00 93.12 84 VAL A CA 1
ATOM 608 C C . VAL A 1 84 ? 1.718 3.547 -4.134 1.00 93.12 84 VAL A C 1
ATOM 610 O O . VAL A 1 84 ? 0.810 3.459 -4.951 1.00 93.12 84 VAL A O 1
ATOM 613 N N . GLU A 1 85 ? 2.850 4.187 -4.402 1.00 92.38 85 GLU A N 1
ATOM 614 C CA . GLU A 1 85 ? 3.114 4.862 -5.677 1.00 92.38 85 GLU A CA 1
ATOM 615 C C . GLU A 1 85 ? 4.404 4.328 -6.290 1.00 92.38 85 GLU A C 1
ATOM 617 O O . GLU A 1 85 ? 5.423 4.197 -5.601 1.00 92.38 85 GLU A O 1
ATOM 622 N N . SER A 1 86 ? 4.367 4.042 -7.590 1.00 93.50 86 SER A N 1
ATOM 623 C CA . SER A 1 86 ? 5.556 3.753 -8.387 1.00 93.50 86 SER A CA 1
ATOM 624 C C . SER A 1 86 ? 6.470 4.977 -8.418 1.00 93.50 86 SER A C 1
ATOM 626 O O . SER A 1 86 ? 6.032 6.085 -8.718 1.00 93.50 86 SER A O 1
ATOM 628 N N . ARG A 1 87 ? 7.755 4.775 -8.129 1.00 93.69 87 ARG A N 1
ATOM 629 C CA . ARG A 1 87 ? 8.814 5.794 -8.264 1.00 93.69 87 ARG A CA 1
ATOM 630 C C . ARG A 1 87 ? 9.663 5.596 -9.512 1.00 93.69 87 ARG A C 1
ATOM 632 O O . ARG A 1 87 ? 10.549 6.404 -9.795 1.00 93.69 87 ARG A O 1
ATOM 639 N N . CYS A 1 88 ? 9.476 4.453 -10.159 1.00 92.94 88 CYS A N 1
ATOM 640 C CA . CYS A 1 88 ? 10.277 3.992 -11.267 1.00 92.94 88 CYS A CA 1
ATOM 641 C C . CYS A 1 88 ? 9.374 3.353 -12.313 1.00 92.94 88 CYS A C 1
ATOM 643 O O . CYS A 1 88 ? 8.332 2.799 -11.980 1.00 92.94 88 CYS A O 1
ATOM 645 N N . HIS A 1 89 ? 9.817 3.386 -13.558 1.00 90.50 89 HIS A N 1
ATOM 646 C CA . HIS A 1 89 ? 9.216 2.673 -14.674 1.00 90.50 89 HIS A CA 1
ATOM 647 C C . HIS A 1 89 ? 10.229 1.679 -15.243 1.00 90.50 89 HIS A C 1
ATOM 649 O O . HIS A 1 89 ? 11.441 1.793 -15.015 1.00 90.50 89 HIS A O 1
ATOM 655 N N . LEU A 1 90 ? 9.736 0.685 -15.981 1.00 91.06 90 LEU A N 1
ATOM 656 C CA . LEU A 1 90 ? 10.611 -0.230 -16.703 1.00 91.06 90 LEU A CA 1
ATOM 657 C C . LEU A 1 90 ? 11.391 0.550 -17.769 1.00 91.06 90 LEU A C 1
ATOM 659 O O . LEU A 1 90 ? 10.797 1.206 -18.623 1.00 91.06 90 LEU A O 1
ATOM 663 N N . GLY A 1 91 ? 12.716 0.489 -17.680 1.00 86.94 91 GLY A N 1
ATOM 664 C CA . GLY A 1 91 ? 13.632 0.993 -18.691 1.00 86.94 91 GLY A CA 1
ATOM 665 C C . GLY A 1 91 ? 14.021 -0.120 -19.659 1.00 86.94 91 GLY A C 1
ATOM 666 O O . GLY A 1 91 ? 13.183 -0.884 -20.134 1.00 86.94 91 GLY A O 1
ATOM 667 N N . GLU A 1 92 ? 15.313 -0.225 -19.949 1.00 80.56 92 GLU A N 1
ATOM 668 C CA . GLU A 1 92 ? 15.827 -1.255 -20.846 1.00 80.56 92 GLU A CA 1
ATOM 669 C C . GLU A 1 92 ? 15.773 -2.643 -20.197 1.00 80.56 92 GLU A C 1
ATOM 671 O O . GLU A 1 92 ? 16.286 -2.870 -19.095 1.00 80.56 92 GLU A O 1
ATOM 676 N N . VAL A 1 93 ? 15.194 -3.592 -20.928 1.00 77.38 93 VAL A N 1
ATOM 677 C CA . VAL A 1 93 ? 15.382 -5.021 -20.687 1.00 77.38 93 VAL A CA 1
ATOM 678 C C . VAL A 1 93 ? 16.488 -5.469 -21.627 1.00 77.38 93 VAL A C 1
ATOM 680 O O . VAL A 1 93 ? 16.351 -5.330 -22.844 1.00 77.38 93 VAL A O 1
ATOM 683 N N . ALA A 1 94 ? 17.601 -5.960 -21.078 1.00 69.81 94 ALA A N 1
ATOM 684 C CA . ALA A 1 94 ? 18.655 -6.506 -21.922 1.00 69.81 94 ALA A CA 1
ATOM 685 C C . ALA A 1 94 ? 18.062 -7.652 -22.755 1.00 69.81 94 ALA A C 1
ATOM 687 O O . ALA A 1 94 ? 17.334 -8.488 -22.231 1.00 69.81 94 ALA A O 1
ATOM 688 N N . SER A 1 95 ? 18.337 -7.691 -24.057 1.00 55.09 95 SER A N 1
ATOM 689 C CA . SER A 1 95 ? 18.050 -8.897 -24.833 1.00 55.09 95 SER A CA 1
ATOM 690 C C . SER A 1 95 ? 19.122 -9.936 -24.489 1.00 55.09 95 SER A C 1
ATOM 692 O O . SER A 1 95 ? 20.285 -9.541 -24.326 1.00 55.09 95 SER A O 1
ATOM 694 N N . PRO A 1 96 ? 18.800 -11.237 -24.377 1.00 50.53 96 PRO A N 1
ATOM 695 C CA . PRO A 1 96 ? 19.835 -12.254 -24.275 1.00 50.53 96 PRO A CA 1
ATOM 696 C C . PRO A 1 96 ? 20.678 -12.163 -25.551 1.00 50.53 96 PRO A C 1
ATOM 698 O O . PRO A 1 96 ? 20.214 -12.488 -26.642 1.00 50.53 96 PRO A O 1
ATOM 701 N N . SER A 1 97 ? 21.901 -11.646 -25.436 1.00 41.88 97 SER A N 1
ATOM 702 C CA . SER A 1 97 ? 22.805 -11.567 -26.579 1.00 41.88 97 SER A CA 1
ATOM 703 C C . SER A 1 97 ? 23.037 -12.992 -27.087 1.00 41.88 97 SER A C 1
ATOM 705 O O . SER A 1 97 ? 23.450 -13.838 -26.282 1.00 41.88 97 SER A O 1
ATOM 707 N N . PRO A 1 98 ? 22.774 -13.311 -28.370 1.00 43.50 98 PRO A N 1
ATOM 708 C CA . PRO A 1 98 ? 23.194 -14.591 -28.905 1.00 43.50 98 PRO A CA 1
ATOM 709 C C . PRO A 1 98 ? 24.715 -14.636 -28.771 1.00 43.50 98 PRO A C 1
ATOM 711 O O . PRO A 1 98 ? 25.434 -13.780 -29.288 1.00 43.50 98 PRO A O 1
ATOM 714 N N . THR A 1 99 ? 25.214 -15.611 -28.015 1.00 40.34 99 THR A N 1
ATOM 715 C CA . THR A 1 99 ? 26.650 -15.898 -27.988 1.00 40.34 99 THR A CA 1
ATOM 716 C C . THR A 1 99 ? 27.081 -16.121 -29.441 1.00 40.34 99 THR A C 1
ATOM 718 O O . THR A 1 99 ? 26.403 -16.890 -30.125 1.00 40.34 99 THR A O 1
ATOM 721 N N . PRO A 1 100 ? 28.135 -15.466 -29.964 1.00 41.59 100 PRO A N 1
ATOM 722 C CA . PRO A 1 100 ? 28.568 -15.727 -31.328 1.00 41.59 100 PRO A CA 1
ATOM 723 C C . PRO A 1 100 ? 28.992 -17.196 -31.430 1.00 41.59 100 PRO A C 1
ATOM 725 O O . PRO A 1 100 ? 30.026 -17.599 -30.900 1.00 41.59 100 PRO A O 1
ATOM 728 N N . THR A 1 101 ? 28.161 -18.006 -32.088 1.00 40.38 101 THR A N 1
ATOM 729 C CA . THR A 1 101 ? 28.500 -19.364 -32.503 1.00 40.38 101 THR A CA 1
ATOM 730 C C . THR A 1 101 ? 29.719 -19.273 -33.409 1.00 40.38 101 THR A C 1
ATOM 732 O O . THR A 1 101 ? 29.641 -18.759 -34.525 1.00 40.38 101 THR A O 1
ATOM 735 N N . ALA A 1 102 ? 30.859 -19.771 -32.931 1.00 41.53 102 ALA A N 1
ATOM 736 C CA . ALA A 1 102 ? 31.967 -20.107 -33.806 1.00 41.53 102 ALA A CA 1
ATOM 737 C C . ALA A 1 102 ? 31.455 -21.147 -34.813 1.00 41.53 102 ALA A C 1
ATOM 739 O O . ALA A 1 102 ? 31.081 -22.259 -34.443 1.00 41.53 102 ALA A O 1
ATOM 740 N N . SER A 1 103 ? 31.377 -20.743 -36.078 1.00 45.88 103 SER A N 1
ATOM 741 C CA . SER A 1 103 ? 30.975 -21.600 -37.185 1.00 45.88 103 SER A CA 1
ATOM 742 C C . SER A 1 103 ? 32.047 -22.671 -37.404 1.00 45.88 103 SER A C 1
ATOM 744 O O . SER A 1 103 ? 33.132 -22.376 -37.901 1.00 45.88 103 SER A O 1
ATOM 746 N N . VAL A 1 104 ? 31.749 -23.914 -37.028 1.00 43.34 104 VAL A N 1
ATOM 747 C CA . VAL A 1 104 ? 32.400 -25.109 -37.575 1.00 43.34 104 VAL A CA 1
ATOM 748 C C . VAL A 1 104 ? 31.272 -26.012 -38.061 1.00 43.34 104 VAL A C 1
ATOM 750 O O . VAL A 1 104 ? 30.366 -26.351 -37.305 1.00 43.34 104 VAL A O 1
ATOM 753 N N . GLY A 1 105 ? 31.272 -26.284 -39.366 1.00 44.84 105 GLY A N 1
ATOM 754 C CA . GLY A 1 105 ? 30.147 -26.879 -40.075 1.00 44.84 105 GLY A CA 1
ATOM 755 C C . GLY A 1 105 ? 29.820 -28.324 -39.691 1.00 44.84 105 GLY A C 1
ATOM 756 O O . GLY A 1 105 ? 30.689 -29.084 -39.275 1.00 44.84 105 GLY A O 1
ATOM 757 N N . GLY A 1 106 ? 28.560 -28.698 -39.945 1.00 42.44 106 GLY A N 1
ATOM 758 C CA . GLY A 1 106 ? 28.122 -30.089 -40.096 1.00 42.44 106 GLY A CA 1
ATOM 759 C C . GLY A 1 106 ? 26.909 -30.506 -39.253 1.00 42.44 106 GLY A C 1
ATOM 760 O O . GLY A 1 106 ? 27.088 -30.994 -38.152 1.00 42.44 106 GLY A O 1
ATOM 761 N N . GLY A 1 107 ? 25.703 -30.396 -39.833 1.00 42.56 107 GLY A N 1
ATOM 762 C CA . GLY A 1 107 ? 24.549 -31.308 -39.663 1.00 42.56 107 GLY A CA 1
ATOM 763 C C . GLY A 1 107 ? 23.783 -31.427 -38.321 1.00 42.56 107 GLY A C 1
ATOM 764 O O . GLY A 1 107 ? 24.309 -31.967 -37.360 1.00 42.56 107 GLY A O 1
ATOM 765 N N . THR A 1 108 ? 22.455 -31.179 -38.385 1.00 40.31 108 THR A N 1
ATOM 766 C CA . THR A 1 108 ? 21.359 -31.677 -37.488 1.00 40.31 108 THR A CA 1
ATOM 767 C C . THR A 1 108 ? 21.212 -31.025 -36.095 1.00 40.31 108 THR A C 1
ATOM 769 O O . THR A 1 108 ? 22.215 -30.648 -35.502 1.00 40.31 108 THR A O 1
ATOM 772 N N . PRO A 1 109 ? 20.016 -31.057 -35.458 1.00 44.28 109 PRO A N 1
ATOM 773 C CA . PRO A 1 109 ? 18.688 -30.580 -35.863 1.00 44.28 109 PRO A CA 1
ATOM 774 C C . PRO A 1 109 ? 18.416 -29.151 -35.331 1.00 44.28 109 PRO A C 1
ATOM 776 O O . PRO A 1 109 ? 19.153 -28.626 -34.502 1.00 44.28 109 PRO A O 1
ATOM 779 N N . GLU A 1 110 ? 17.340 -28.522 -35.803 1.00 45.41 110 GLU A N 1
ATOM 780 C CA . GLU A 1 110 ? 16.862 -27.210 -35.347 1.00 45.41 110 GLU A CA 1
ATOM 781 C C . GLU A 1 110 ? 16.601 -27.217 -33.825 1.00 45.41 110 GLU A C 1
ATOM 783 O O . GLU A 1 110 ? 15.745 -27.978 -33.360 1.00 45.41 110 GLU A O 1
ATOM 788 N N . PRO A 1 111 ? 17.323 -26.420 -33.013 1.00 42.56 111 PRO A N 1
ATOM 789 C CA . PRO A 1 111 ? 16.981 -26.296 -31.611 1.00 42.56 111 PRO A CA 1
ATOM 790 C C . PRO A 1 111 ? 15.727 -25.422 -31.518 1.00 42.56 111 PRO A C 1
ATOM 792 O O . PRO A 1 111 ? 15.738 -24.256 -31.912 1.00 42.56 111 PRO A O 1
ATOM 795 N N . MET A 1 112 ? 14.644 -25.972 -30.959 1.00 37.91 112 MET A N 1
ATOM 796 C CA . MET A 1 112 ? 13.599 -25.147 -30.343 1.00 37.91 112 MET A CA 1
ATOM 797 C C . MET A 1 112 ? 14.285 -24.106 -29.443 1.00 37.91 112 MET A C 1
ATOM 799 O O . MET A 1 112 ? 15.288 -24.452 -28.810 1.00 37.91 112 MET A O 1
ATOM 803 N N . PRO A 1 113 ? 13.793 -22.857 -29.345 1.00 42.94 113 PRO A N 1
ATOM 804 C CA . PRO A 1 113 ? 14.383 -21.882 -28.443 1.00 42.94 113 PRO A CA 1
ATOM 805 C C . PRO A 1 113 ? 14.174 -22.361 -27.003 1.00 42.94 113 PRO A C 1
ATOM 807 O O . PRO A 1 113 ? 13.128 -22.155 -26.389 1.00 42.94 113 PRO A O 1
ATOM 810 N N . THR A 1 114 ? 15.180 -23.059 -26.485 1.00 37.97 114 THR A N 1
ATOM 811 C CA . THR A 1 114 ? 15.327 -23.420 -25.084 1.00 37.97 114 THR A CA 1
ATOM 812 C C . THR A 1 114 ? 15.320 -22.127 -24.286 1.00 37.97 114 THR A C 1
ATOM 814 O O . THR A 1 114 ? 16.161 -21.263 -24.522 1.00 37.97 114 THR A O 1
ATOM 817 N N . ALA A 1 115 ? 14.321 -22.010 -23.408 1.00 43.09 115 ALA A N 1
ATOM 818 C CA . ALA A 1 115 ? 14.114 -20.993 -22.382 1.00 43.09 115 ALA A CA 1
ATOM 819 C C . ALA A 1 115 ? 15.162 -19.866 -22.365 1.00 43.09 115 ALA A C 1
ATOM 821 O O . ALA A 1 115 ? 16.270 -20.030 -21.853 1.00 43.09 115 ALA A O 1
ATOM 822 N N . THR A 1 116 ? 14.767 -18.710 -22.907 1.00 45.34 116 THR A N 1
ATOM 823 C CA . THR A 1 116 ? 15.438 -17.423 -22.721 1.00 45.34 116 THR A CA 1
ATOM 824 C C . THR A 1 116 ? 15.884 -17.283 -21.269 1.00 45.34 116 THR A C 1
ATOM 826 O O . THR A 1 116 ? 15.048 -17.187 -20.374 1.00 45.34 116 THR A O 1
ATOM 829 N N . ALA A 1 117 ? 17.197 -17.277 -21.032 1.00 53.06 117 ALA A N 1
ATOM 830 C CA . ALA A 1 117 ? 17.740 -16.915 -19.733 1.00 53.06 117 ALA A CA 1
ATOM 831 C C . ALA A 1 117 ? 17.177 -15.542 -19.337 1.00 53.06 117 ALA A C 1
ATOM 833 O O . ALA A 1 117 ? 17.232 -14.594 -20.130 1.00 53.06 117 ALA A O 1
ATOM 834 N N . ALA A 1 118 ? 16.611 -15.455 -18.131 1.00 65.50 118 ALA A N 1
ATOM 835 C CA . ALA A 1 118 ? 16.048 -14.225 -17.597 1.00 65.50 118 ALA A CA 1
ATOM 836 C C . ALA A 1 118 ? 17.080 -13.104 -17.719 1.00 65.50 118 ALA A C 1
ATOM 838 O O . ALA A 1 118 ? 18.168 -13.177 -17.144 1.00 65.50 118 ALA A O 1
ATOM 839 N N . SER A 1 119 ? 16.779 -12.101 -18.536 1.00 77.69 119 SER A N 1
ATOM 840 C CA . SER A 1 119 ? 17.743 -11.049 -18.821 1.00 77.69 119 SER A CA 1
ATOM 841 C C . SER A 1 119 ? 17.681 -9.972 -17.740 1.00 77.69 119 SER A C 1
ATOM 843 O O . SER A 1 119 ? 16.589 -9.678 -17.246 1.00 77.69 119 SER A O 1
ATOM 845 N N . PRO A 1 120 ? 18.822 -9.370 -17.354 1.00 87.62 120 PRO A N 1
ATOM 846 C CA . PRO A 1 120 ? 18.820 -8.263 -16.412 1.00 87.62 120 PRO A CA 1
ATOM 847 C C . PRO A 1 120 ? 17.891 -7.140 -16.878 1.00 87.62 120 PRO A C 1
ATOM 849 O O . PRO A 1 120 ? 17.907 -6.741 -18.047 1.00 87.62 120 PRO A O 1
ATOM 852 N N . VAL A 1 121 ? 17.102 -6.618 -15.944 1.00 90.88 121 VAL A N 1
ATOM 853 C CA . VAL A 1 121 ? 16.160 -5.524 -16.185 1.00 90.88 121 VAL A CA 1
ATOM 854 C C . VAL A 1 121 ? 16.667 -4.254 -15.520 1.00 90.88 121 VAL A C 1
ATOM 856 O O . VAL A 1 121 ? 17.264 -4.289 -14.439 1.00 90.88 121 VAL A O 1
ATOM 859 N N . THR A 1 122 ? 16.432 -3.120 -16.169 1.00 93.62 122 THR A N 1
ATOM 860 C CA . THR A 1 122 ? 16.752 -1.806 -15.614 1.00 93.62 122 THR A CA 1
ATOM 861 C C . THR A 1 122 ? 15.468 -1.055 -15.300 1.00 93.62 122 THR A C 1
ATOM 863 O O . THR A 1 122 ? 14.588 -0.943 -16.148 1.00 93.62 122 THR A O 1
ATOM 866 N N . PHE A 1 123 ? 15.372 -0.504 -14.093 1.00 93.31 123 PHE A N 1
ATOM 867 C CA . PHE A 1 123 ? 14.315 0.427 -13.709 1.00 93.31 123 PHE A CA 1
ATOM 868 C C . PHE A 1 123 ? 14.859 1.850 -13.718 1.00 93.31 123 PHE A C 1
ATOM 870 O O . PHE A 1 123 ? 15.886 2.138 -13.092 1.00 93.31 123 PHE A O 1
ATOM 877 N N . THR A 1 124 ? 14.155 2.742 -14.401 1.00 93.88 124 THR A N 1
ATOM 878 C CA . THR A 1 124 ? 14.466 4.171 -14.434 1.00 93.88 124 THR A CA 1
ATOM 879 C C . THR A 1 124 ? 13.562 4.876 -13.438 1.00 93.88 124 THR A C 1
ATOM 881 O O . THR A 1 124 ? 12.349 4.695 -13.476 1.00 93.88 124 THR A O 1
ATOM 884 N N . CYS A 1 125 ? 14.142 5.655 -12.529 1.00 92.31 125 CYS A N 1
ATOM 885 C CA . CYS A 1 125 ? 13.420 6.266 -11.417 1.00 92.31 125 CYS A CA 1
ATOM 886 C C . CYS A 1 125 ? 13.413 7.789 -11.525 1.00 92.31 125 CYS A C 1
ATOM 888 O O . CYS A 1 125 ? 14.416 8.379 -11.920 1.00 92.31 125 CYS A O 1
ATOM 890 N N . ASP A 1 126 ? 12.328 8.429 -11.083 1.00 87.62 126 ASP A N 1
ATOM 891 C CA . ASP A 1 126 ? 12.198 9.897 -11.106 1.00 87.62 126 ASP A CA 1
ATOM 892 C C . ASP A 1 126 ? 13.248 10.587 -10.225 1.00 87.62 126 ASP A C 1
ATOM 894 O O . ASP A 1 126 ? 13.637 11.735 -10.440 1.00 87.62 126 ASP A O 1
ATOM 898 N N . LYS A 1 127 ? 13.695 9.880 -9.180 1.00 84.06 127 LYS A N 1
ATOM 899 C CA . LYS A 1 127 ? 14.736 10.322 -8.253 1.00 84.06 127 LYS A CA 1
ATOM 900 C C . LYS A 1 127 ? 15.748 9.204 -8.043 1.00 84.06 127 LYS A C 1
ATOM 902 O O . LYS A 1 127 ? 15.377 8.117 -7.601 1.00 84.06 127 LYS A O 1
ATOM 907 N N . GLY A 1 128 ? 17.023 9.523 -8.245 1.00 84.12 128 GLY A N 1
ATOM 908 C CA . GLY A 1 128 ? 18.140 8.588 -8.104 1.00 84.12 128 GLY A CA 1
ATOM 909 C C . GLY A 1 128 ? 18.661 8.079 -9.448 1.00 84.12 128 GLY A C 1
ATOM 910 O O . GLY A 1 128 ? 18.193 8.486 -10.505 1.00 84.12 128 GLY A O 1
ATOM 911 N N . GLY A 1 129 ? 19.679 7.219 -9.395 1.00 88.50 129 GLY A N 1
ATOM 912 C CA . GLY A 1 129 ? 20.215 6.548 -10.581 1.00 88.50 129 GLY A CA 1
ATOM 913 C C . GLY A 1 129 ? 19.385 5.322 -10.988 1.00 88.50 129 GLY A C 1
ATOM 914 O O . GLY A 1 129 ? 18.592 4.829 -10.181 1.00 88.50 129 GLY A O 1
ATOM 915 N N . PRO A 1 130 ? 19.587 4.800 -12.211 1.00 91.25 130 PRO A N 1
ATOM 916 C CA . PRO A 1 130 ? 18.905 3.600 -12.681 1.00 91.25 130 PRO A CA 1
ATOM 917 C C . PRO A 1 130 ? 19.236 2.389 -11.802 1.00 91.25 130 PRO A C 1
ATOM 919 O O . PRO A 1 130 ? 20.376 2.204 -11.363 1.00 91.25 130 PRO A O 1
ATOM 922 N N . ILE A 1 131 ? 18.238 1.541 -11.564 1.00 92.38 131 ILE A N 1
ATOM 923 C CA . ILE A 1 131 ? 18.369 0.328 -10.755 1.00 92.38 131 ILE A CA 1
ATOM 924 C C . ILE A 1 131 ? 18.481 -0.862 -11.696 1.00 92.38 131 ILE A C 1
ATOM 926 O O . ILE A 1 131 ? 17.527 -1.193 -12.392 1.00 92.38 131 ILE A O 1
ATOM 930 N N . LYS A 1 132 ? 19.632 -1.534 -11.685 1.00 92.19 132 LYS A N 1
ATOM 931 C CA . LYS A 1 132 ? 19.812 -2.812 -12.379 1.00 92.19 132 LYS A CA 1
ATOM 932 C C . LYS A 1 132 ? 19.399 -3.954 -11.465 1.00 92.19 132 LYS A C 1
ATOM 934 O O . LYS A 1 132 ? 19.830 -4.006 -10.310 1.00 92.19 132 LYS A O 1
ATOM 939 N N . PHE A 1 133 ? 18.594 -4.862 -11.990 1.00 91.12 133 PHE A N 1
ATOM 940 C CA . PHE A 1 133 ? 18.121 -6.042 -11.289 1.00 91.12 133 PHE A CA 1
ATOM 941 C C . PHE A 1 133 ? 18.381 -7.285 -12.136 1.00 91.12 133 PHE A C 1
ATOM 943 O O . PHE A 1 133 ? 18.046 -7.321 -13.316 1.00 91.12 133 PHE A O 1
ATOM 950 N N . ASP A 1 134 ? 18.992 -8.294 -11.524 1.00 90.25 134 ASP A N 1
ATOM 951 C CA . ASP A 1 134 ? 19.231 -9.597 -12.137 1.00 90.25 134 ASP A CA 1
ATOM 952 C C . ASP A 1 134 ? 18.214 -10.600 -11.563 1.00 90.25 134 ASP A C 1
ATOM 954 O O . ASP A 1 134 ? 18.323 -10.954 -10.384 1.00 90.25 134 ASP A O 1
ATOM 958 N N . PRO A 1 135 ? 17.232 -11.071 -12.355 1.00 88.12 135 PRO A N 1
ATOM 959 C CA . PRO A 1 135 ? 16.241 -12.035 -11.882 1.00 88.12 135 PRO A CA 1
ATOM 960 C C . PRO A 1 135 ? 16.833 -13.379 -11.452 1.00 88.12 135 PRO A C 1
ATOM 962 O O . PRO A 1 135 ? 16.250 -14.051 -10.602 1.00 88.12 135 PRO A O 1
ATOM 965 N N . MET A 1 136 ? 18.006 -13.748 -11.980 1.00 87.06 136 MET A N 1
ATOM 966 C CA . MET A 1 136 ? 18.725 -14.967 -11.594 1.00 87.06 136 MET A CA 1
ATOM 967 C C . MET A 1 136 ? 19.479 -14.796 -10.268 1.00 87.06 136 MET A C 1
ATOM 969 O O . MET A 1 136 ? 19.878 -15.780 -9.642 1.00 87.06 136 MET A O 1
ATOM 973 N N . LYS A 1 137 ? 19.691 -13.549 -9.826 1.00 87.19 137 LYS A N 1
ATOM 974 C CA . LYS A 1 137 ? 20.375 -13.190 -8.574 1.00 87.19 137 LYS A CA 1
ATOM 975 C C . LYS A 1 137 ? 19.607 -12.074 -7.853 1.00 87.19 137 LYS A C 1
ATOM 977 O O . LYS A 1 137 ? 20.138 -10.976 -7.667 1.00 87.19 137 LYS A O 1
ATOM 982 N N . PRO A 1 138 ? 18.370 -12.346 -7.397 1.00 83.12 138 PRO A N 1
ATOM 983 C CA . PRO A 1 138 ? 17.424 -11.306 -6.996 1.00 83.12 138 PRO A CA 1
ATOM 984 C C . PRO A 1 138 ? 17.800 -10.560 -5.706 1.00 83.12 138 PRO A C 1
ATOM 986 O O . PRO A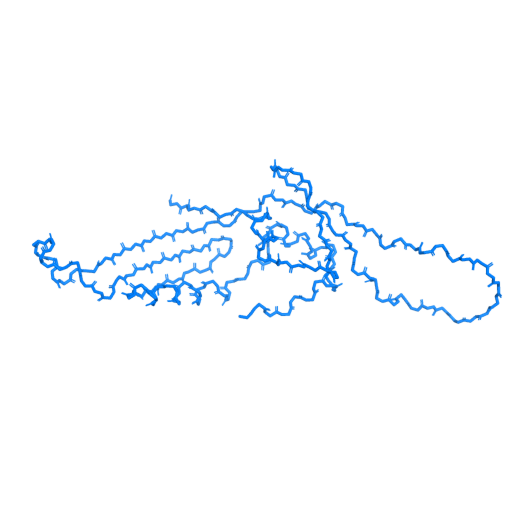 1 138 ? 17.242 -9.502 -5.412 1.00 83.12 138 PRO A O 1
ATOM 989 N N . GLY A 1 139 ? 18.735 -11.083 -4.907 1.00 86.50 139 GLY A N 1
ATOM 990 C CA . GLY A 1 139 ? 19.087 -10.490 -3.618 1.00 86.50 139 GLY A CA 1
ATOM 991 C C . GLY A 1 139 ? 17.853 -10.303 -2.721 1.00 86.50 139 GLY A C 1
ATOM 992 O O . GLY A 1 139 ? 17.025 -11.202 -2.593 1.00 86.50 139 GLY A O 1
ATOM 993 N N . SER A 1 140 ? 17.719 -9.130 -2.090 1.00 88.19 140 SER A N 1
ATOM 994 C CA . SER A 1 140 ? 16.558 -8.800 -1.251 1.00 88.19 140 SER A CA 1
ATOM 995 C C . SER A 1 140 ? 15.455 -8.102 -2.051 1.00 88.19 140 SER A C 1
ATOM 997 O O . SER A 1 140 ? 15.545 -6.909 -2.352 1.00 88.19 140 SER A O 1
ATOM 999 N N . LEU A 1 141 ? 14.354 -8.817 -2.297 1.00 87.19 141 LEU A N 1
ATOM 1000 C CA . LEU A 1 141 ? 13.152 -8.259 -2.935 1.00 87.19 141 LEU A CA 1
ATOM 1001 C C . LEU A 1 141 ? 12.501 -7.146 -2.112 1.00 87.19 141 LEU A C 1
ATOM 1003 O O . LEU A 1 141 ? 11.926 -6.213 -2.669 1.00 87.19 141 LEU A O 1
ATOM 1007 N N . ARG A 1 142 ? 12.627 -7.203 -0.783 1.00 86.75 142 ARG A N 1
ATOM 1008 C CA . ARG A 1 142 ? 12.144 -6.140 0.104 1.00 86.75 142 ARG A CA 1
ATOM 1009 C C . ARG A 1 142 ? 12.899 -4.836 -0.139 1.00 86.75 142 ARG A C 1
ATOM 1011 O O . ARG A 1 142 ? 12.282 -3.778 -0.201 1.00 86.75 142 ARG A O 1
ATOM 1018 N N . GLU A 1 143 ? 14.219 -4.907 -0.299 1.00 90.56 143 GLU A N 1
ATOM 1019 C CA . GLU A 1 143 ? 15.030 -3.722 -0.593 1.00 90.56 143 GLU A CA 1
ATOM 1020 C C . GLU A 1 143 ? 14.781 -3.199 -2.008 1.00 90.56 143 GLU A C 1
ATOM 1022 O O . GLU A 1 143 ? 14.722 -1.985 -2.196 1.00 90.56 143 GLU A O 1
ATOM 1027 N N . LEU A 1 144 ? 14.565 -4.086 -2.988 1.00 90.25 144 LEU A N 1
ATOM 1028 C CA . LEU A 1 144 ? 14.128 -3.676 -4.323 1.00 90.25 144 LEU A CA 1
ATOM 1029 C C . LEU A 1 144 ? 12.792 -2.924 -4.256 1.00 9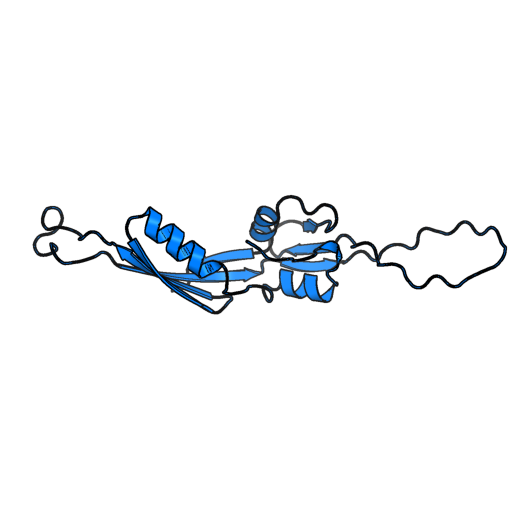0.25 144 LEU A C 1
ATOM 1031 O O . LEU A 1 144 ? 12.710 -1.793 -4.729 1.00 90.25 144 LEU A O 1
ATOM 1035 N N . GLY A 1 145 ? 11.774 -3.496 -3.607 1.00 90.81 145 GLY A N 1
ATOM 1036 C CA . GLY A 1 145 ? 10.460 -2.863 -3.462 1.00 90.81 145 GLY A CA 1
ATOM 1037 C C . GLY A 1 145 ? 10.531 -1.485 -2.796 1.00 90.81 145 GLY A C 1
ATOM 1038 O O . GLY A 1 145 ? 9.900 -0.543 -3.264 1.00 90.81 145 GLY A O 1
ATOM 1039 N N . ARG A 1 146 ? 11.371 -1.314 -1.766 1.00 91.19 146 ARG A N 1
ATOM 1040 C CA . ARG A 1 146 ? 11.592 -0.009 -1.108 1.00 91.19 146 ARG A CA 1
ATOM 1041 C C . ARG A 1 146 ? 12.225 1.048 -2.016 1.00 91.19 146 ARG A C 1
ATOM 1043 O O . ARG A 1 146 ? 12.098 2.236 -1.730 1.00 91.19 146 ARG A O 1
ATOM 1050 N N . LYS A 1 147 ? 12.945 0.634 -3.061 1.00 92.12 147 LYS A N 1
ATOM 1051 C CA . LYS A 1 147 ? 13.501 1.548 -4.065 1.00 92.12 147 LYS A CA 1
ATOM 1052 C C . LYS A 1 147 ? 12.495 1.848 -5.176 1.00 92.12 147 LYS A C 1
ATOM 1054 O O . LYS A 1 147 ? 12.427 2.992 -5.616 1.00 92.12 147 LYS A O 1
ATOM 1059 N N . LEU A 1 148 ? 11.728 0.840 -5.600 1.00 92.44 148 LEU A N 1
ATOM 1060 C CA . LEU A 1 148 ? 10.745 0.958 -6.681 1.00 92.44 148 LEU A CA 1
ATOM 1061 C C . LEU A 1 148 ? 9.491 1.732 -6.273 1.00 92.44 148 LEU A C 1
ATOM 1063 O O . LEU A 1 148 ? 8.922 2.434 -7.104 1.00 92.44 148 LEU A O 1
ATOM 1067 N N . PHE A 1 149 ? 9.077 1.640 -5.009 1.00 92.94 149 PHE A N 1
ATOM 1068 C CA . PHE A 1 149 ? 7.824 2.225 -4.540 1.00 92.94 149 PHE A CA 1
ATOM 1069 C C . PHE A 1 149 ? 8.038 3.198 -3.386 1.00 92.94 149 PHE A C 1
ATOM 1071 O O . PHE A 1 149 ? 8.920 3.029 -2.541 1.00 92.94 149 PHE A O 1
ATOM 1078 N N . SER A 1 150 ? 7.185 4.214 -3.321 1.00 93.19 150 SER A N 1
ATOM 1079 C CA . SER A 1 150 ? 6.969 5.014 -2.118 1.00 93.19 150 SER A CA 1
ATOM 1080 C C . SER A 1 150 ? 5.638 4.656 -1.488 1.00 93.19 150 SER A C 1
ATOM 1082 O O . SER A 1 150 ? 4.679 4.323 -2.176 1.00 93.19 150 SER A O 1
ATOM 1084 N N . VAL A 1 151 ? 5.581 4.783 -0.168 1.00 93.25 151 VAL A N 1
ATOM 1085 C CA . VAL A 1 151 ? 4.338 4.715 0.592 1.00 93.25 151 VAL A CA 1
ATOM 1086 C C . VAL A 1 151 ? 4.144 6.064 1.256 1.00 93.25 151 VAL A C 1
ATOM 1088 O O . VAL A 1 151 ? 5.054 6.555 1.929 1.00 93.25 151 VAL A O 1
ATOM 1091 N N . ARG A 1 152 ? 2.967 6.656 1.080 1.00 94.69 152 ARG A N 1
ATOM 1092 C CA . ARG A 1 152 ? 2.561 7.848 1.828 1.00 94.69 152 ARG A CA 1
ATOM 1093 C C . ARG A 1 152 ? 1.173 7.669 2.413 1.00 94.69 152 ARG A C 1
ATOM 1095 O O . ARG A 1 152 ? 0.348 6.938 1.869 1.00 94.69 152 ARG A O 1
ATOM 1102 N N . LEU A 1 153 ? 0.926 8.356 3.522 1.00 95.12 153 LEU A N 1
ATOM 1103 C CA . LEU A 1 153 ? -0.415 8.461 4.070 1.00 95.12 153 LEU A CA 1
ATOM 1104 C C . LEU A 1 153 ? -1.207 9.474 3.251 1.00 95.12 153 LEU A C 1
ATOM 1106 O O . LEU A 1 153 ? -0.709 10.550 2.917 1.00 95.12 153 LEU A O 1
ATOM 1110 N N . VAL A 1 154 ? -2.432 9.100 2.924 1.00 92.75 154 VAL A N 1
ATOM 1111 C CA . VAL A 1 154 ? -3.407 9.933 2.234 1.00 92.75 154 VAL A CA 1
ATOM 1112 C C . VAL A 1 154 ? -4.663 9.958 3.095 1.00 92.75 154 VAL A C 1
ATOM 1114 O O . VAL A 1 154 ? -5.129 8.916 3.555 1.00 92.75 154 VAL A O 1
ATOM 1117 N N . GLY A 1 155 ? -5.159 11.157 3.368 1.00 71.38 155 GLY A N 1
ATOM 1118 C CA . GLY A 1 155 ? -6.332 11.421 4.194 1.00 71.38 155 GLY A CA 1
ATOM 1119 C C . GLY A 1 155 ? -7.206 12.426 3.485 1.00 71.38 155 GLY A C 1
ATOM 1120 O O . GLY A 1 155 ? -6.628 13.433 3.018 1.00 71.38 155 GLY A O 1
#

Foldseek 3Di:
DPPDPLLFQDDLVNVQCVLQVVPDDQPVPVVVVQVVLVVVQWGWDWDDDPVKIKIKIWHPAWPDCVNPNPGRPPIDIDMWMKGKGFQWGWDDFDFPPPDPPPDDDDDDDDDDPDRRGRTWTWIGGPDDHIDIAHSVCHDDPVVVSVVGIDMDIDD

Radius of gyration: 23.81 Å; chains: 1; bounding box: 48×43×76 Å